Protein AF-A0A1X1ZWK4-F1 (afdb_monomer_lite)

pLDDT: mean 84.59, std 10.62, range [49.56, 97.12]

Sequence (90 aa):
MTPIDAAVFDEIVAAFDDQPRCGITTLQGRQCQRSAGWLVNVHGCEGRLMCGQHLSAWRSRALGTLPGGRCTLCGQLFARLDDACTITRL

Radius of gyration: 17.79 Å; chains: 1; bounding box: 31×52×32 Å

Structure (mmCIF, N/CA/C/O backbone):
data_AF-A0A1X1ZWK4-F1
#
_entry.id   AF-A0A1X1ZWK4-F1
#
loop_
_atom_site.group_PDB
_atom_site.id
_atom_site.type_symbol
_atom_site.label_atom_id
_atom_site.label_alt_id
_atom_site.label_comp_id
_atom_site.label_asym_id
_atom_site.label_entity_id
_atom_site.label_seq_id
_atom_site.pdbx_PDB_ins_code
_atom_site.Cartn_x
_atom_site.Cartn_y
_atom_site.Cartn_z
_atom_site.occupancy
_atom_site.B_iso_or_equiv
_atom_site.auth_seq_id
_atom_site.auth_comp_id
_atom_site.auth_asym_id
_atom_site.auth_atom_id
_atom_site.pdbx_PDB_model_num
ATOM 1 N N . MET A 1 1 ? 6.041 -37.549 -19.708 1.00 58.56 1 MET A N 1
ATOM 2 C CA . MET A 1 1 ? 5.176 -36.357 -19.792 1.00 58.56 1 MET A CA 1
ATOM 3 C C . MET A 1 1 ? 3.787 -36.816 -19.398 1.00 58.56 1 MET A C 1
ATOM 5 O O . MET A 1 1 ? 3.194 -37.594 -20.131 1.00 58.56 1 MET A O 1
ATOM 9 N N . THR A 1 2 ? 3.356 -36.506 -18.180 1.00 68.31 2 THR A N 1
ATOM 10 C CA . THR A 1 2 ? 2.064 -36.959 -17.647 1.00 68.31 2 THR A CA 1
ATOM 11 C C . THR A 1 2 ? 0.958 -36.112 -18.282 1.00 68.31 2 THR A C 1
ATOM 13 O O . THR A 1 2 ? 1.125 -34.891 -18.324 1.00 68.31 2 THR A O 1
ATOM 16 N N . PRO A 1 3 ? -0.123 -36.703 -18.818 1.00 81.44 3 PRO A N 1
ATOM 17 C CA . PRO A 1 3 ? -1.240 -35.923 -19.338 1.00 81.44 3 PRO A CA 1
ATOM 18 C C . PRO A 1 3 ? -1.874 -35.116 -18.199 1.00 81.44 3 PRO A C 1
ATOM 20 O O . PRO A 1 3 ? -2.099 -35.648 -17.113 1.00 81.44 3 PRO A O 1
ATOM 23 N N . ILE A 1 4 ? -2.104 -33.825 -18.440 1.00 80.69 4 ILE A N 1
ATOM 24 C CA . ILE A 1 4 ? -2.833 -32.955 -17.514 1.00 80.69 4 ILE A CA 1
ATOM 25 C C . ILE A 1 4 ? -4.308 -33.359 -17.579 1.00 80.69 4 ILE A C 1
ATOM 27 O O . ILE A 1 4 ? -4.852 -33.526 -18.670 1.00 80.69 4 ILE A O 1
ATOM 31 N N . ASP A 1 5 ? -4.928 -33.541 -16.415 1.00 91.12 5 ASP A N 1
ATOM 32 C CA . ASP A 1 5 ? -6.360 -33.807 -16.296 1.00 91.12 5 ASP A CA 1
ATOM 33 C C . ASP A 1 5 ? -7.158 -32.618 -16.855 1.00 91.12 5 ASP A C 1
ATOM 35 O O . ASP A 1 5 ? -6.899 -31.465 -16.500 1.00 91.12 5 ASP A O 1
ATOM 39 N N . ALA A 1 6 ? -8.126 -32.900 -17.726 1.00 86.69 6 ALA A N 1
ATOM 40 C CA . ALA A 1 6 ? -9.008 -31.892 -18.301 1.00 86.69 6 ALA A CA 1
ATOM 41 C C . ALA A 1 6 ? -9.761 -31.102 -17.217 1.00 86.69 6 ALA A C 1
ATOM 43 O O . ALA A 1 6 ? -9.910 -29.893 -17.356 1.00 86.69 6 ALA A O 1
ATOM 44 N N . ALA A 1 7 ? -10.138 -31.738 -16.103 1.00 86.44 7 ALA A N 1
ATOM 45 C CA . ALA A 1 7 ? -10.797 -31.052 -14.992 1.00 86.44 7 ALA A CA 1
ATOM 46 C C . ALA A 1 7 ? -9.881 -30.011 -14.325 1.00 86.44 7 ALA A C 1
ATOM 48 O O . ALA A 1 7 ? -10.312 -28.901 -14.027 1.00 86.44 7 ALA A O 1
ATOM 49 N N . VAL A 1 8 ? -8.595 -30.337 -14.152 1.00 87.38 8 VAL A N 1
ATOM 50 C CA . VAL A 1 8 ? -7.595 -29.402 -13.606 1.00 87.38 8 VAL A CA 1
ATOM 51 C C . VAL A 1 8 ? -7.347 -28.249 -14.577 1.00 87.38 8 VAL A C 1
ATOM 53 O O . VAL A 1 8 ? -7.176 -27.107 -14.157 1.00 87.38 8 VAL A O 1
ATOM 56 N N . PHE A 1 9 ? -7.338 -28.527 -15.881 1.00 85.69 9 PHE A N 1
ATOM 57 C CA . PHE A 1 9 ? -7.225 -27.483 -16.894 1.00 85.69 9 PHE A CA 1
ATOM 58 C C . PHE A 1 9 ? -8.423 -26.523 -16.853 1.00 85.69 9 PHE A C 1
ATOM 60 O O . PHE A 1 9 ? -8.219 -25.310 -16.820 1.00 85.69 9 PHE A O 1
ATOM 67 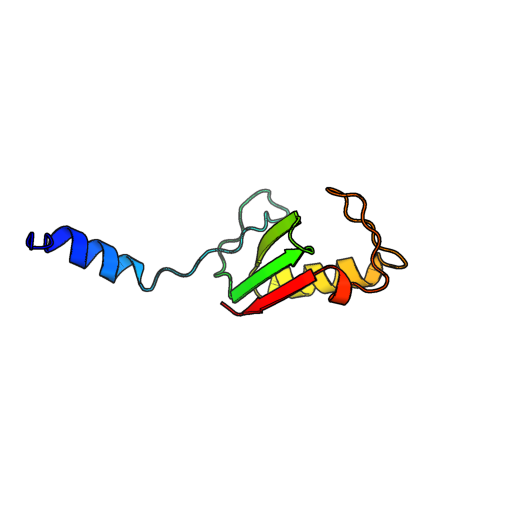N N . ASP A 1 10 ? -9.647 -27.046 -16.784 1.00 85.56 10 ASP A N 1
ATOM 68 C CA . ASP A 1 10 ? -10.868 -26.239 -16.725 1.00 85.56 10 ASP A CA 1
ATOM 69 C C . ASP A 1 10 ? -10.946 -25.394 -15.443 1.00 85.56 10 ASP A C 1
ATOM 71 O O . ASP A 1 10 ? -11.337 -24.230 -15.506 1.00 85.56 10 ASP A O 1
ATOM 75 N N . GLU A 1 11 ? -10.510 -25.922 -14.294 1.00 83.56 11 GLU A N 1
ATOM 76 C CA . GLU A 1 11 ? -10.400 -25.149 -13.046 1.00 83.56 11 GLU A CA 1
ATOM 77 C C . GLU A 1 11 ? -9.400 -23.993 -13.163 1.00 83.56 11 GLU A C 1
ATOM 79 O O . GLU A 1 11 ? -9.685 -22.875 -12.728 1.00 83.56 11 GLU A O 1
ATOM 84 N N . ILE A 1 12 ? -8.238 -24.235 -13.780 1.00 82.50 12 ILE A N 1
ATOM 85 C CA . ILE A 1 12 ? -7.235 -23.190 -14.014 1.00 82.50 12 ILE A CA 1
ATOM 86 C C . ILE A 1 12 ? -7.813 -22.111 -14.931 1.00 82.50 12 ILE A C 1
ATOM 88 O O . ILE A 1 12 ? -7.717 -20.929 -14.605 1.00 82.50 12 ILE A O 1
ATOM 92 N N . VAL A 1 13 ? -8.436 -22.497 -16.049 1.00 85.06 13 VAL A N 1
ATOM 93 C CA . VAL A 1 13 ? -9.053 -21.559 -17.001 1.00 85.06 13 VAL A CA 1
ATOM 94 C C . VAL A 1 13 ? -10.190 -20.774 -16.347 1.00 85.06 13 VAL A C 1
ATOM 96 O O . VAL A 1 13 ? -10.277 -19.565 -16.542 1.00 85.06 13 VAL A O 1
ATOM 99 N N . ALA A 1 14 ? -11.020 -21.410 -15.520 1.00 81.00 14 ALA A N 1
ATOM 100 C CA . ALA A 1 14 ? -12.085 -20.727 -14.787 1.00 81.00 14 ALA A CA 1
ATOM 101 C C . ALA A 1 14 ? -11.546 -19.672 -13.803 1.00 81.00 14 ALA A C 1
ATOM 103 O O . ALA A 1 14 ? -12.213 -18.670 -13.549 1.00 81.00 14 ALA A O 1
ATOM 104 N N . ALA A 1 15 ? -10.337 -19.868 -13.269 1.00 78.69 15 ALA A N 1
ATOM 105 C CA . ALA A 1 15 ? -9.686 -18.924 -12.366 1.00 78.69 15 ALA A CA 1
ATOM 106 C C . ALA A 1 15 ? -8.947 -17.777 -13.084 1.00 78.69 15 ALA A C 1
ATOM 108 O O . ALA A 1 15 ? -8.571 -16.805 -12.430 1.00 78.69 15 ALA A O 1
ATOM 109 N N . PHE A 1 16 ? -8.735 -17.850 -14.405 1.00 74.25 16 PHE A N 1
ATOM 110 C CA . PHE A 1 16 ? -7.958 -16.843 -15.146 1.00 74.25 16 PHE A CA 1
ATOM 111 C C . PHE A 1 16 ? -8.605 -15.448 -15.155 1.00 74.25 16 PHE A C 1
ATOM 113 O O . PHE A 1 16 ? -7.890 -14.450 -15.233 1.00 74.25 16 PHE A O 1
ATOM 120 N N . ASP A 1 1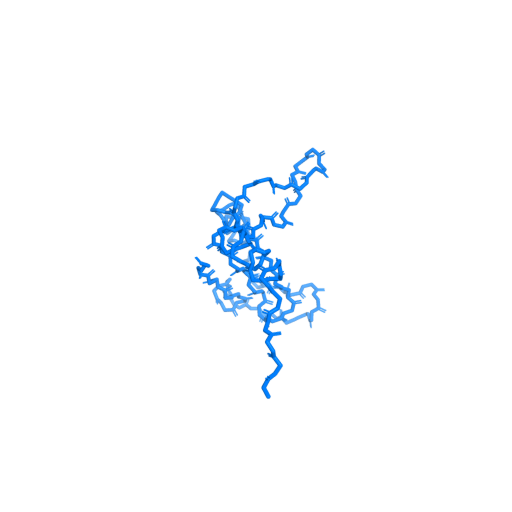7 ? -9.932 -15.374 -15.033 1.00 72.12 17 ASP A N 1
ATOM 121 C CA . ASP A 1 17 ? -10.677 -14.111 -14.954 1.00 72.12 17 ASP A CA 1
ATOM 122 C C . ASP A 1 17 ? -10.895 -13.623 -13.510 1.00 72.12 17 ASP A C 1
ATOM 124 O O . ASP A 1 17 ? -11.458 -12.541 -13.297 1.00 72.12 17 ASP A O 1
ATOM 128 N N . ASP A 1 18 ? -10.461 -14.390 -12.501 1.00 80.81 18 ASP A N 1
ATOM 129 C CA . ASP A 1 18 ? -10.687 -14.018 -11.108 1.00 80.81 18 ASP A CA 1
ATOM 130 C C . ASP A 1 18 ? -9.719 -12.902 -10.698 1.00 80.81 18 ASP A C 1
ATOM 132 O O . ASP A 1 18 ? -8.505 -13.073 -10.566 1.00 80.81 18 ASP A O 1
ATOM 136 N N . GLN A 1 19 ? -10.265 -11.699 -10.522 1.00 83.50 19 GLN A N 1
ATOM 137 C CA . GLN A 1 19 ? -9.474 -10.548 -10.111 1.00 83.50 19 GLN A CA 1
ATOM 138 C C . GLN A 1 19 ? -9.246 -10.577 -8.598 1.00 83.50 19 GLN A C 1
ATOM 140 O O . GLN A 1 19 ? -10.207 -10.710 -7.828 1.00 83.50 19 GLN A O 1
ATOM 145 N N . PRO A 1 20 ? -8.005 -10.347 -8.127 1.00 90.06 20 PRO A N 1
ATOM 146 C CA . PRO A 1 20 ? -7.730 -10.285 -6.701 1.00 90.06 20 PRO A CA 1
ATOM 147 C C . PRO A 1 20 ? -8.613 -9.221 -6.052 1.00 90.06 20 PRO A C 1
ATOM 149 O O . PRO A 1 20 ? -8.771 -8.119 -6.575 1.00 90.06 20 PRO A O 1
ATOM 152 N N . ARG A 1 21 ? -9.201 -9.524 -4.893 1.00 94.44 21 ARG A N 1
ATOM 153 C CA . ARG A 1 21 ? -10.050 -8.562 -4.176 1.00 94.44 21 ARG A CA 1
ATOM 154 C C . ARG A 1 21 ? -9.212 -7.583 -3.367 1.00 94.44 21 ARG A C 1
ATOM 156 O O . ARG A 1 21 ? -8.103 -7.871 -2.924 1.00 94.44 21 ARG A O 1
ATOM 163 N N . CYS A 1 22 ? -9.773 -6.405 -3.134 1.00 96.31 22 CYS A N 1
ATOM 164 C CA . CYS A 1 22 ? -9.192 -5.416 -2.240 1.00 96.31 22 CYS A CA 1
ATOM 165 C C . CYS A 1 22 ? -9.044 -5.981 -0.813 1.00 96.31 22 CYS A C 1
ATOM 167 O O . CYS A 1 22 ? -9.994 -6.496 -0.223 1.00 96.31 22 CYS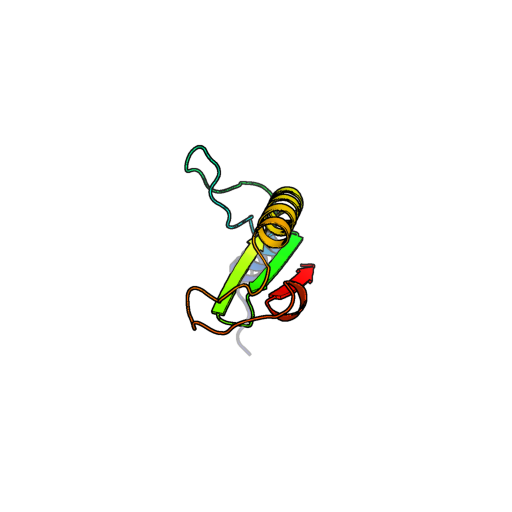 A O 1
ATOM 169 N N . GLY A 1 23 ? -7.853 -5.846 -0.229 1.00 94.44 23 GLY A N 1
ATOM 170 C CA . GLY A 1 23 ? -7.524 -6.352 1.109 1.00 94.44 23 GLY A CA 1
ATOM 171 C C . GLY A 1 23 ? -7.919 -5.417 2.257 1.00 94.44 23 GLY A C 1
ATOM 172 O O . GLY A 1 23 ? -7.515 -5.637 3.393 1.00 94.44 23 GLY A O 1
ATOM 173 N N . ILE A 1 24 ? -8.653 -4.334 1.982 1.00 94.19 24 ILE A N 1
ATOM 174 C CA . ILE A 1 24 ? -9.007 -3.327 2.990 1.00 94.19 24 ILE A CA 1
ATOM 175 C C . ILE A 1 24 ? -10.314 -3.688 3.689 1.00 94.19 24 ILE A C 1
ATOM 177 O O . ILE A 1 24 ? -11.343 -3.894 3.041 1.00 94.19 24 ILE A O 1
ATOM 181 N N . THR A 1 25 ? -10.289 -3.672 5.019 1.00 94.38 25 THR A N 1
ATOM 182 C CA . THR A 1 25 ? -11.488 -3.748 5.855 1.00 94.38 25 THR A CA 1
ATOM 183 C C . THR A 1 25 ? -12.219 -2.406 5.853 1.00 94.38 25 THR A C 1
ATOM 185 O O . THR A 1 25 ? -11.641 -1.352 6.115 1.00 94.38 25 THR A O 1
ATOM 188 N N . THR A 1 26 ? -13.506 -2.446 5.531 1.00 91.00 26 THR A N 1
ATOM 189 C CA . THR A 1 26 ? -14.412 -1.294 5.552 1.00 91.00 26 THR A CA 1
ATOM 190 C C . THR A 1 26 ? -14.723 -0.856 6.984 1.00 91.00 26 THR A C 1
ATOM 192 O O . THR A 1 26 ? -14.513 -1.601 7.938 1.00 91.00 26 THR A O 1
ATOM 195 N N . LEU A 1 27 ? -15.311 0.334 7.141 1.00 88.44 27 LEU A N 1
ATOM 196 C CA . LEU A 1 27 ? -15.764 0.837 8.447 1.00 88.44 27 LEU A CA 1
ATOM 197 C C . LEU A 1 27 ? -16.787 -0.083 9.137 1.00 88.44 27 LEU A C 1
ATOM 199 O O . LEU A 1 27 ? -16.920 -0.048 10.352 1.00 88.44 27 LEU A O 1
ATOM 203 N N . GLN A 1 28 ? -17.486 -0.921 8.371 1.00 91.38 28 GLN A N 1
ATOM 204 C CA . GLN A 1 28 ? -18.446 -1.907 8.878 1.00 91.38 28 GLN A CA 1
ATOM 205 C C . GLN A 1 28 ? -17.775 -3.230 9.297 1.00 91.38 28 GLN A C 1
ATOM 207 O O . GLN A 1 28 ? -18.466 -4.213 9.548 1.00 91.38 28 GLN A O 1
ATOM 212 N N . GLY A 1 29 ? -16.440 -3.304 9.296 1.00 92.12 29 GLY A N 1
ATOM 213 C CA . GLY A 1 29 ? -15.683 -4.506 9.662 1.00 92.12 29 GLY A CA 1
ATOM 214 C C . GLY A 1 29 ? -15.632 -5.590 8.579 1.00 92.12 29 GLY A C 1
ATOM 215 O O . GLY A 1 29 ? -15.019 -6.631 8.783 1.00 92.12 29 GLY A O 1
ATOM 216 N N . ARG A 1 30 ? -16.243 -5.364 7.409 1.00 93.06 30 ARG A N 1
ATOM 217 C CA . ARG A 1 30 ? -16.240 -6.319 6.286 1.00 93.06 30 ARG A CA 1
ATOM 218 C C . ARG A 1 30 ? -15.099 -6.038 5.319 1.00 93.06 30 ARG A C 1
ATOM 220 O O . ARG A 1 30 ? -14.772 -4.872 5.100 1.00 93.06 30 ARG A O 1
ATOM 227 N N . GLN A 1 31 ? -14.556 -7.068 4.673 1.00 94.19 31 GLN A N 1
ATOM 228 C CA . GLN A 1 31 ? -13.594 -6.889 3.582 1.00 94.19 31 GLN A CA 1
ATOM 229 C C . GLN A 1 31 ? -14.242 -6.170 2.391 1.00 94.19 31 GLN A C 1
ATOM 231 O O . GLN A 1 31 ? -15.394 -6.437 2.029 1.00 94.19 31 GLN A O 1
ATOM 236 N N . CYS A 1 32 ? -13.499 -5.259 1.765 1.00 95.38 32 CYS A N 1
ATOM 237 C CA . CYS A 1 32 ? -13.914 -4.616 0.529 1.00 95.38 32 CYS A CA 1
ATOM 238 C C . CYS A 1 32 ? -14.092 -5.653 -0.592 1.00 95.38 32 CYS A C 1
ATOM 240 O O . CYS A 1 32 ? -13.181 -6.404 -0.909 1.00 95.38 32 CYS A O 1
ATOM 242 N N . GLN A 1 33 ? -15.262 -5.649 -1.231 1.00 94.12 33 GLN A N 1
ATOM 243 C CA . GLN A 1 33 ? -15.611 -6.613 -2.284 1.00 94.12 33 GLN A CA 1
ATOM 244 C C . GLN A 1 33 ? -15.231 -6.153 -3.698 1.00 94.12 33 GLN A C 1
ATOM 246 O O . GLN A 1 33 ? -15.578 -6.806 -4.672 1.00 94.12 33 GLN A O 1
ATOM 251 N N . ARG A 1 34 ? -14.555 -5.007 -3.835 1.00 94.81 34 ARG A N 1
ATOM 252 C CA . ARG A 1 34 ? -14.120 -4.503 -5.144 1.00 94.81 34 ARG A CA 1
ATOM 253 C C . ARG A 1 34 ? -12.830 -5.183 -5.578 1.00 94.81 34 ARG A C 1
ATOM 255 O O . ARG A 1 34 ? -11.964 -5.415 -4.732 1.00 94.81 34 ARG A O 1
ATOM 262 N N . SER A 1 35 ? -12.666 -5.373 -6.884 1.00 95.00 35 SER A N 1
ATOM 263 C CA . SER A 1 35 ? -11.401 -5.803 -7.476 1.00 95.00 35 SER A CA 1
ATOM 264 C C . SER A 1 35 ? -10.266 -4.853 -7.092 1.00 95.00 35 SER A C 1
ATOM 266 O O . SER A 1 35 ? -10.407 -3.621 -7.106 1.00 95.00 35 SER A O 1
ATOM 268 N N . ALA A 1 36 ? -9.138 -5.431 -6.707 1.00 96.06 36 ALA A N 1
ATOM 269 C CA . ALA A 1 36 ? -7.882 -4.733 -6.561 1.00 96.06 36 ALA A CA 1
ATOM 270 C C . ALA A 1 36 ? -7.310 -4.469 -7.954 1.00 96.06 36 ALA A C 1
ATOM 272 O O . ALA A 1 36 ? -7.227 -5.364 -8.783 1.00 96.06 36 ALA A O 1
ATOM 273 N N . GLY A 1 37 ? -6.910 -3.224 -8.189 1.00 95.50 37 GLY A N 1
ATOM 274 C CA . GLY A 1 37 ? -6.158 -2.843 -9.389 1.00 95.50 37 GLY A CA 1
ATOM 275 C C . GLY A 1 37 ? -4.728 -2.426 -9.064 1.00 95.50 37 GLY A C 1
ATOM 276 O O . GLY A 1 37 ? -4.012 -1.963 -9.945 1.00 95.50 37 GLY A O 1
ATOM 277 N N . TRP A 1 38 ? -4.346 -2.501 -7.785 1.00 96.00 38 TRP A N 1
ATOM 278 C CA . TRP A 1 38 ? -3.104 -1.941 -7.276 1.00 96.00 38 TRP A CA 1
ATOM 279 C C . TRP A 1 38 ? -2.531 -2.793 -6.148 1.00 96.00 38 TRP A C 1
ATOM 281 O O . TRP A 1 38 ? -3.265 -3.216 -5.251 1.00 96.00 38 TRP A O 1
ATOM 291 N N . LEU A 1 39 ? -1.214 -2.962 -6.154 1.00 94.75 39 LEU A N 1
ATOM 292 C CA . LEU A 1 39 ? -0.420 -3.441 -5.030 1.00 94.75 39 LEU A CA 1
ATOM 293 C C . LEU A 1 39 ? 0.369 -2.264 -4.456 1.00 94.75 39 LEU A C 1
ATOM 295 O O . LEU A 1 39 ? 1.159 -1.638 -5.161 1.00 94.75 39 LEU A O 1
ATOM 299 N N . VAL A 1 40 ? 0.162 -1.974 -3.176 1.00 91.88 40 VAL A N 1
ATOM 300 C CA . VAL A 1 40 ? 0.959 -1.000 -2.426 1.00 91.88 40 VAL A CA 1
ATOM 301 C C . VAL A 1 40 ? 1.937 -1.771 -1.562 1.00 91.88 40 VAL A C 1
ATOM 303 O O . VAL A 1 40 ? 1.511 -2.537 -0.702 1.00 91.88 40 VAL A O 1
ATOM 306 N N . ASN A 1 41 ? 3.230 -1.573 -1.785 1.00 90.81 41 ASN A N 1
ATOM 307 C CA . ASN A 1 41 ? 4.279 -2.125 -0.945 1.00 90.81 41 ASN A CA 1
ATOM 308 C C . ASN A 1 41 ? 4.955 -0.991 -0.175 1.00 90.81 41 ASN A C 1
ATOM 310 O O . ASN A 1 41 ? 5.556 -0.102 -0.773 1.00 90.81 41 ASN A O 1
ATOM 314 N N . VAL A 1 42 ? 4.844 -1.003 1.145 1.00 85.81 42 VAL A N 1
ATOM 315 C CA . VAL A 1 42 ? 5.444 -0.003 2.026 1.00 85.81 42 VAL A CA 1
ATOM 316 C C . VAL A 1 42 ? 6.885 -0.442 2.295 1.00 85.81 42 VAL A C 1
ATOM 318 O O . VAL A 1 42 ? 7.125 -1.234 3.203 1.00 85.81 42 VAL A O 1
ATOM 321 N N . HIS A 1 43 ? 7.808 0.018 1.436 1.00 80.81 43 HIS A N 1
ATOM 322 C CA . HIS A 1 43 ? 9.268 -0.220 1.427 1.00 80.81 43 HIS A CA 1
ATOM 323 C C . HIS A 1 43 ? 9.713 -1.673 1.692 1.00 80.81 43 HIS A C 1
ATOM 325 O O . HIS A 1 43 ? 10.812 -1.910 2.187 1.00 80.81 43 HIS A O 1
ATOM 331 N N . GLY A 1 44 ? 8.874 -2.656 1.362 1.00 81.88 44 GLY A N 1
ATOM 332 C CA . GLY A 1 44 ? 9.147 -4.081 1.554 1.00 81.88 44 GLY A CA 1
ATOM 333 C C . GLY A 1 44 ? 8.607 -4.678 2.855 1.00 81.88 44 GLY A C 1
ATOM 334 O O . GLY A 1 44 ? 8.601 -5.898 2.986 1.00 81.88 44 GLY A O 1
ATOM 335 N N . CYS A 1 45 ? 8.129 -3.868 3.804 1.00 82.31 45 CYS A N 1
ATOM 336 C CA . CYS A 1 45 ? 7.641 -4.363 5.094 1.00 82.31 45 CYS A CA 1
ATOM 337 C C . CYS A 1 45 ? 6.171 -4.793 5.073 1.00 82.31 45 CYS A C 1
ATOM 339 O O . CYS A 1 45 ? 5.791 -5.689 5.822 1.00 82.31 45 CYS A O 1
ATOM 341 N N . GLU A 1 46 ? 5.337 -4.175 4.237 1.00 83.75 46 GLU A N 1
ATOM 342 C CA . GLU A 1 46 ? 3.925 -4.546 4.119 1.00 83.75 46 GLU A CA 1
ATOM 343 C C . GLU A 1 46 ? 3.441 -4.386 2.679 1.00 83.75 46 GLU A C 1
ATOM 345 O O . GLU A 1 46 ? 3.528 -3.303 2.103 1.00 83.75 46 GLU A O 1
ATOM 350 N N . GLY A 1 47 ? 2.894 -5.463 2.113 1.00 89.75 47 GLY A N 1
ATOM 351 C CA . GLY A 1 47 ? 2.208 -5.456 0.826 1.00 89.75 47 GLY A CA 1
ATOM 352 C C . GLY A 1 47 ? 0.696 -5.501 1.017 1.00 89.75 47 GLY A C 1
ATOM 353 O O . GLY A 1 47 ? 0.190 -6.343 1.759 1.00 89.75 47 GLY A O 1
ATOM 354 N N . ARG A 1 48 ? -0.046 -4.625 0.336 1.00 92.19 48 ARG A N 1
ATOM 355 C CA . ARG A 1 48 ? -1.509 -4.614 0.405 1.00 92.19 48 ARG A CA 1
ATOM 356 C C . ARG A 1 48 ? -2.155 -4.375 -0.955 1.00 92.19 48 ARG A C 1
ATOM 358 O O . ARG A 1 48 ? -1.828 -3.423 -1.661 1.00 92.19 48 ARG A O 1
ATOM 365 N N . LEU A 1 49 ? -3.120 -5.228 -1.288 1.00 96.06 49 LEU A N 1
ATOM 366 C CA . LEU A 1 49 ? -3.953 -5.109 -2.483 1.00 96.06 49 LEU A CA 1
ATOM 367 C C . LEU A 1 49 ? -5.052 -4.068 -2.258 1.00 96.06 49 LEU A C 1
ATOM 369 O O . LEU A 1 49 ? -5.793 -4.141 -1.272 1.00 96.06 49 LEU A O 1
ATOM 373 N N . MET A 1 50 ? -5.185 -3.105 -3.167 1.00 96.56 50 MET A N 1
ATOM 374 C CA . MET A 1 50 ? -6.152 -2.015 -3.052 1.00 96.56 50 MET A CA 1
ATOM 375 C C . MET A 1 50 ? -6.943 -1.799 -4.344 1.00 96.56 50 MET A C 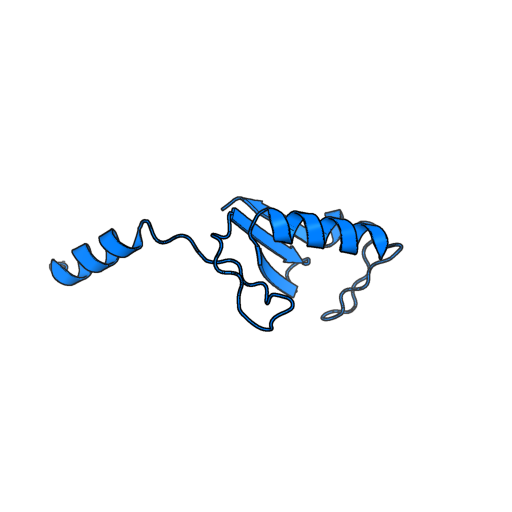1
ATOM 377 O O . MET A 1 50 ? -6.422 -1.832 -5.458 1.00 96.56 50 MET A O 1
ATOM 381 N N . CYS A 1 51 ? -8.234 -1.505 -4.186 1.00 97.12 51 CYS A N 1
ATOM 382 C CA . CYS A 1 51 ? -9.032 -0.902 -5.249 1.00 97.12 51 CYS A CA 1
ATOM 383 C C . CYS A 1 51 ? -8.714 0.600 -5.360 1.00 97.12 51 CYS A C 1
ATOM 385 O O . CYS A 1 51 ? -8.221 1.209 -4.407 1.00 97.12 51 CYS A O 1
ATOM 387 N N . GLY A 1 52 ? -9.048 1.226 -6.494 1.00 95.62 52 GLY A N 1
ATOM 388 C CA . GLY A 1 52 ? -8.718 2.637 -6.747 1.00 95.62 52 GLY A CA 1
ATOM 389 C C . GLY A 1 52 ? -9.232 3.612 -5.677 1.00 95.62 52 GLY A C 1
ATOM 390 O O . GLY A 1 52 ? -8.506 4.515 -5.268 1.00 95.62 52 GLY A O 1
ATOM 391 N N . GLN A 1 53 ? -10.442 3.389 -5.144 1.00 95.62 53 GLN A N 1
ATOM 392 C CA . GLN A 1 53 ? -10.986 4.233 -4.070 1.00 95.62 53 GLN A CA 1
ATOM 393 C C . GLN A 1 53 ? -10.138 4.149 -2.793 1.00 95.62 53 GLN A C 1
ATOM 395 O O . GLN A 1 53 ? -9.813 5.178 -2.201 1.00 95.62 53 GLN A O 1
ATOM 400 N N . HIS A 1 54 ? -9.782 2.938 -2.357 1.00 95.31 54 HIS A N 1
ATOM 401 C CA . HIS A 1 54 ? -8.997 2.768 -1.136 1.00 95.31 54 HIS A CA 1
ATOM 402 C C . HIS A 1 54 ? -7.549 3.227 -1.312 1.00 95.31 54 HIS A C 1
ATOM 404 O O . HIS A 1 54 ? -7.002 3.802 -0.376 1.00 95.31 54 HIS A O 1
ATOM 410 N N . LEU A 1 55 ? -6.970 3.076 -2.509 1.00 94.31 55 LEU A N 1
ATOM 411 C CA . LEU A 1 55 ? -5.667 3.660 -2.830 1.00 94.31 55 LEU A CA 1
ATOM 412 C C . LEU A 1 55 ? -5.696 5.188 -2.707 1.00 94.31 55 LEU A C 1
ATOM 414 O O . LEU A 1 55 ? -4.818 5.770 -2.074 1.00 94.31 55 LEU A O 1
ATOM 418 N N . SER A 1 56 ? -6.714 5.840 -3.278 1.00 93.75 56 SER A N 1
ATOM 419 C CA . SER A 1 56 ? -6.859 7.297 -3.193 1.00 93.75 56 SER A CA 1
ATOM 420 C C . SER A 1 56 ? -6.987 7.760 -1.742 1.00 93.75 56 SER A C 1
ATOM 422 O O . SER A 1 56 ? -6.284 8.676 -1.327 1.00 93.75 56 SER A O 1
ATOM 424 N N . ALA A 1 57 ? -7.839 7.100 -0.950 1.00 91.62 57 ALA A N 1
ATOM 425 C CA . ALA A 1 57 ? -8.019 7.430 0.462 1.00 91.62 57 ALA A CA 1
ATOM 426 C C . ALA A 1 57 ? -6.736 7.209 1.281 1.00 91.62 57 ALA A C 1
ATOM 428 O O . ALA A 1 57 ? -6.403 8.024 2.142 1.00 91.62 57 ALA A O 1
ATOM 429 N N . TRP A 1 58 ? -6.006 6.124 1.008 1.00 88.31 58 TRP A N 1
ATOM 430 C CA . TRP A 1 58 ? -4.725 5.836 1.647 1.00 88.31 58 TRP A CA 1
ATOM 431 C C . TRP A 1 58 ? -3.686 6.914 1.321 1.00 88.31 58 TRP A C 1
ATOM 433 O O . TRP A 1 58 ? -3.097 7.468 2.246 1.00 88.31 58 TRP A O 1
ATOM 443 N N . ARG A 1 59 ? -3.537 7.293 0.042 1.00 87.38 59 ARG A N 1
ATOM 444 C CA . ARG A 1 59 ? -2.627 8.371 -0.384 1.00 87.38 59 ARG A CA 1
ATOM 445 C C . ARG A 1 59 ? -2.949 9.692 0.308 1.00 87.38 59 ARG A C 1
ATOM 447 O O . ARG A 1 59 ? -2.044 10.323 0.840 1.00 87.38 59 ARG A O 1
ATOM 454 N N . SER A 1 60 ? -4.221 10.090 0.353 1.00 85.88 60 SER A N 1
ATOM 455 C CA . SER A 1 60 ? -4.632 11.332 1.020 1.00 85.88 60 SER A CA 1
ATOM 456 C C . SER A 1 60 ? -4.294 11.332 2.513 1.00 85.88 60 SER A C 1
ATOM 458 O O . SER A 1 60 ? -3.803 12.333 3.029 1.00 85.88 60 SER A O 1
ATOM 460 N N . ARG A 1 61 ? -4.513 10.209 3.211 1.00 81.50 61 ARG A N 1
ATOM 461 C CA . ARG A 1 61 ? -4.162 10.080 4.635 1.00 81.50 61 ARG A CA 1
ATOM 462 C C . ARG A 1 61 ? -2.656 10.104 4.856 1.00 81.50 61 ARG A C 1
ATOM 464 O O . ARG A 1 61 ? -2.194 10.801 5.754 1.00 81.50 61 ARG A O 1
ATOM 471 N N . ALA A 1 62 ? -1.911 9.368 4.038 1.00 76.19 62 ALA A N 1
ATOM 472 C CA . ALA A 1 62 ? -0.463 9.284 4.133 1.00 76.19 62 ALA A CA 1
ATOM 473 C C . ALA A 1 62 ? 0.196 10.649 3.857 1.00 76.19 62 ALA A C 1
ATOM 475 O O . ALA A 1 62 ? 1.011 11.106 4.647 1.00 76.19 62 ALA A O 1
ATOM 476 N N . LEU A 1 63 ? -0.234 11.379 2.824 1.00 69.00 63 LEU A N 1
ATOM 477 C CA . LEU A 1 63 ? 0.261 12.737 2.557 1.00 69.00 63 LEU A CA 1
ATOM 478 C C . LEU A 1 63 ? -0.055 13.727 3.691 1.00 69.00 63 LEU A C 1
ATOM 480 O O . LEU A 1 63 ? 0.748 14.610 3.967 1.00 69.00 63 LEU A O 1
ATOM 484 N N . GLY A 1 64 ? -1.193 13.568 4.374 1.00 61.94 64 GLY A N 1
ATOM 485 C CA . GLY A 1 64 ? -1.579 14.422 5.502 1.00 61.94 64 GLY A CA 1
ATOM 486 C C . GLY A 1 64 ? -0.859 14.130 6.827 1.00 61.94 64 GLY A C 1
ATOM 487 O O . GLY A 1 64 ? -0.966 14.933 7.747 1.00 61.94 64 GLY A O 1
ATOM 488 N N . THR A 1 65 ? -0.147 13.003 6.954 1.00 61.59 65 THR A N 1
ATOM 489 C CA . THR A 1 65 ? 0.491 12.557 8.216 1.00 61.59 65 THR A CA 1
ATOM 490 C C . THR A 1 65 ? 2.023 12.574 8.199 1.00 61.59 65 THR A C 1
ATOM 492 O O . THR A 1 65 ? 2.638 12.285 9.222 1.00 61.59 65 THR A O 1
ATOM 495 N N . LEU A 1 66 ? 2.657 12.931 7.077 1.00 52.31 66 LEU A N 1
ATOM 496 C CA . LEU A 1 66 ? 4.110 12.849 6.897 1.00 52.31 66 LEU A CA 1
ATOM 497 C C . LEU A 1 66 ? 4.766 14.238 6.775 1.00 52.31 66 LEU A C 1
ATOM 499 O O . LEU A 1 66 ? 4.877 14.786 5.680 1.00 52.31 66 LEU A O 1
ATOM 503 N N . PRO A 1 67 ? 5.386 14.721 7.856 1.00 49.56 67 PRO A N 1
ATOM 504 C CA . PRO A 1 67 ? 6.792 15.070 7.769 1.00 49.56 67 PRO A CA 1
ATOM 505 C C . PRO A 1 67 ? 7.574 14.041 8.591 1.00 49.56 67 PRO A C 1
ATOM 507 O O . PRO A 1 67 ? 7.491 14.021 9.815 1.00 49.56 67 PRO A O 1
ATOM 510 N N . GLY A 1 68 ? 8.309 13.154 7.910 1.00 54.47 68 GLY A N 1
ATOM 511 C CA . GLY A 1 68 ? 9.186 12.161 8.551 1.00 54.47 68 GLY A CA 1
ATOM 512 C C . GLY A 1 68 ? 8.517 10.832 8.913 1.00 54.47 68 GLY A C 1
ATOM 513 O O . GLY A 1 68 ? 8.741 10.304 10.000 1.00 54.47 68 GLY A O 1
ATOM 514 N N . GLY A 1 69 ? 7.683 10.286 8.023 1.00 66.12 69 GLY A N 1
ATOM 515 C CA . GLY A 1 69 ? 6.947 9.047 8.274 1.00 66.12 69 GLY A CA 1
ATOM 516 C C . GLY A 1 69 ? 7.879 7.889 8.593 1.00 66.12 69 GLY A C 1
ATOM 517 O O . GLY A 1 69 ? 8.658 7.432 7.758 1.00 66.12 69 GLY A O 1
ATOM 518 N N . ARG A 1 70 ? 7.784 7.436 9.838 1.00 75.50 70 ARG A N 1
ATOM 519 C CA . ARG A 1 70 ? 8.474 6.266 10.350 1.00 75.50 70 ARG A CA 1
ATOM 520 C C . ARG A 1 70 ? 7.666 5.024 10.006 1.00 75.50 70 ARG A C 1
ATOM 522 O O . ARG A 1 70 ? 6.474 4.968 10.302 1.00 75.50 70 ARG A O 1
ATOM 529 N N . CYS A 1 71 ? 8.306 4.006 9.449 1.00 78.50 71 CYS A N 1
ATOM 530 C CA . CYS A 1 71 ? 7.688 2.692 9.353 1.00 78.50 71 CYS A CA 1
ATOM 531 C C . CYS A 1 71 ? 7.373 2.156 10.755 1.00 78.50 71 CYS A C 1
ATOM 533 O O . CYS A 1 71 ? 8.260 2.070 11.602 1.00 78.50 71 CYS A O 1
ATOM 535 N N . THR A 1 72 ? 6.133 1.743 11.003 1.00 75.44 72 THR A N 1
ATOM 536 C CA . THR A 1 72 ? 5.734 1.154 12.291 1.00 75.44 72 THR A CA 1
ATOM 537 C C . THR A 1 72 ? 6.280 -0.259 12.502 1.00 75.44 72 THR A C 1
ATOM 539 O O . THR A 1 72 ? 6.287 -0.730 13.633 1.00 75.44 72 THR A O 1
ATOM 542 N N . LEU A 1 73 ? 6.737 -0.927 11.437 1.00 78.88 73 LEU A N 1
ATOM 543 C CA . LEU A 1 73 ? 7.286 -2.286 11.481 1.00 78.88 73 LEU A CA 1
ATOM 544 C C . LEU A 1 73 ? 8.806 -2.287 11.694 1.00 78.88 73 LEU A C 1
ATOM 546 O O . LEU A 1 73 ? 9.288 -2.897 12.641 1.00 78.88 73 LEU A O 1
ATOM 550 N N . CYS A 1 74 ? 9.567 -1.590 10.843 1.00 83.94 74 CYS A N 1
ATOM 551 C CA . CYS A 1 74 ? 11.036 -1.579 10.902 1.00 83.94 74 CYS A CA 1
ATOM 552 C C . CYS A 1 74 ? 11.625 -0.301 11.519 1.00 83.94 74 CYS A C 1
ATOM 554 O O . CYS A 1 74 ? 12.821 -0.234 11.789 1.00 83.94 74 CYS A O 1
ATOM 556 N N . GLY A 1 75 ? 10.812 0.733 11.747 1.00 81.06 75 GLY A N 1
ATOM 557 C CA . GLY A 1 75 ? 11.266 1.981 12.352 1.00 81.06 75 GLY A CA 1
ATOM 558 C C . GLY A 1 75 ? 12.035 2.922 11.423 1.00 81.06 75 GLY A C 1
ATOM 559 O O . GLY A 1 75 ? 12.454 3.975 11.901 1.00 81.06 75 GLY A O 1
ATOM 560 N N . GLN A 1 76 ? 12.214 2.582 10.143 1.00 83.56 76 GLN A N 1
ATOM 561 C CA . GLN A 1 76 ? 12.932 3.411 9.173 1.00 83.56 76 GLN A CA 1
ATOM 562 C C . GLN A 1 76 ? 12.184 4.718 8.885 1.00 83.56 76 GLN A C 1
ATOM 564 O O . GLN A 1 76 ? 10.957 4.725 8.776 1.00 83.56 76 GLN A O 1
ATOM 569 N N . LEU A 1 77 ? 12.931 5.818 8.778 1.00 83.81 77 LEU A N 1
ATOM 570 C CA . LEU A 1 77 ? 12.409 7.146 8.466 1.00 83.81 77 LEU A CA 1
ATOM 571 C C . LEU A 1 77 ? 12.492 7.411 6.967 1.00 83.81 77 LEU A C 1
ATOM 573 O O . LEU A 1 77 ? 13.505 7.112 6.335 1.00 83.81 77 LEU A O 1
ATOM 577 N N . PHE A 1 78 ? 11.449 8.032 6.428 1.00 79.75 78 PHE A N 1
ATOM 578 C CA . PHE A 1 78 ? 11.393 8.438 5.031 1.00 79.75 78 PHE A CA 1
ATOM 579 C C . PHE A 1 78 ? 11.099 9.930 4.926 1.00 79.75 78 PHE A C 1
ATOM 581 O O . PHE A 1 78 ? 10.258 10.469 5.653 1.00 79.75 78 PHE A O 1
ATOM 588 N N . ALA A 1 79 ? 11.803 10.600 4.013 1.00 76.31 79 ALA A N 1
ATOM 589 C CA . ALA A 1 79 ? 11.608 12.022 3.758 1.00 76.31 79 ALA A CA 1
ATOM 590 C C . ALA A 1 79 ? 10.277 12.275 3.037 1.00 76.31 79 ALA A C 1
ATOM 592 O O . ALA A 1 79 ? 9.585 13.248 3.342 1.00 76.31 79 ALA A O 1
ATOM 593 N N . ARG A 1 80 ? 9.903 11.388 2.104 1.00 74.56 80 ARG A N 1
ATOM 594 C CA . ARG A 1 80 ? 8.671 11.477 1.315 1.00 74.56 80 ARG A CA 1
ATOM 595 C C . ARG A 1 80 ? 7.933 10.146 1.305 1.00 74.56 80 ARG A C 1
ATOM 597 O O . ARG A 1 80 ? 8.530 9.082 1.431 1.00 74.56 80 ARG A O 1
ATOM 604 N N . LEU A 1 81 ? 6.620 10.207 1.088 1.00 75.94 81 LEU A N 1
ATOM 605 C CA . LEU A 1 81 ? 5.794 9.010 0.922 1.00 75.94 81 LEU A CA 1
ATOM 606 C C . LEU A 1 81 ? 6.242 8.164 -0.279 1.00 75.94 81 LEU A C 1
ATOM 608 O O . LEU A 1 81 ? 6.253 6.942 -0.183 1.00 75.94 81 LEU A O 1
ATOM 612 N N . ASP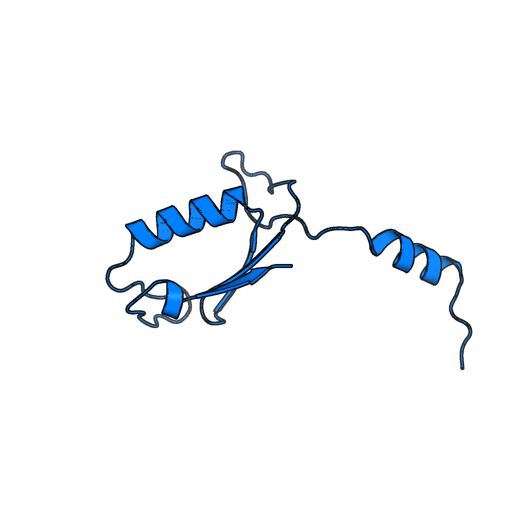 A 1 82 ? 6.642 8.812 -1.373 1.00 80.19 82 ASP A N 1
ATOM 613 C CA . ASP A 1 82 ? 7.119 8.127 -2.580 1.00 80.19 82 ASP A CA 1
ATOM 614 C C . ASP A 1 82 ? 8.424 7.349 -2.329 1.00 80.19 82 ASP A C 1
ATOM 616 O O . ASP A 1 82 ? 8.657 6.331 -2.969 1.00 80.19 82 ASP A O 1
ATOM 620 N N . ASP A 1 83 ? 9.236 7.767 -1.349 1.00 78.50 83 ASP A N 1
ATOM 621 C CA . ASP A 1 83 ? 10.435 7.026 -0.928 1.00 78.50 83 ASP A CA 1
ATOM 622 C C . ASP A 1 83 ? 10.070 5.824 -0.038 1.00 78.50 83 ASP A C 1
ATOM 624 O O . ASP A 1 83 ? 10.812 4.848 0.060 1.00 78.50 83 ASP A O 1
ATOM 628 N N . ALA A 1 84 ? 8.925 5.906 0.644 1.00 81.94 84 ALA A N 1
ATOM 629 C CA . ALA A 1 84 ? 8.464 4.927 1.623 1.00 81.94 84 ALA A CA 1
ATOM 630 C C . ALA A 1 84 ? 7.608 3.811 1.015 1.00 81.94 84 ALA A C 1
ATOM 632 O O . ALA A 1 84 ? 7.284 2.846 1.718 1.00 81.94 84 ALA A O 1
ATOM 633 N N . CYS A 1 85 ? 7.177 3.941 -0.243 1.00 86.50 85 CYS A N 1
ATOM 634 C CA . CYS A 1 85 ? 6.293 2.970 -0.872 1.00 86.50 85 CYS A CA 1
ATOM 635 C C . CYS A 1 85 ? 6.489 2.827 -2.384 1.00 86.50 85 CYS A C 1
ATOM 637 O O . CYS A 1 85 ? 6.799 3.770 -3.100 1.00 86.50 85 CYS A O 1
ATOM 639 N N . THR A 1 86 ? 6.218 1.626 -2.881 1.00 90.19 86 THR A N 1
ATOM 640 C CA . THR A 1 86 ? 6.064 1.332 -4.304 1.00 90.19 86 THR A CA 1
ATOM 641 C C . THR A 1 86 ? 4.603 1.004 -4.577 1.00 90.19 86 THR A C 1
ATOM 643 O O . THR A 1 86 ? 3.977 0.252 -3.827 1.00 90.19 86 THR A O 1
ATOM 646 N N . ILE A 1 87 ? 4.044 1.576 -5.643 1.00 92.50 87 ILE A N 1
ATOM 647 C CA . ILE A 1 87 ? 2.647 1.377 -6.034 1.00 92.50 87 ILE A CA 1
ATOM 648 C C . ILE A 1 87 ? 2.630 0.813 -7.450 1.00 92.50 87 ILE A C 1
ATOM 650 O O . ILE A 1 87 ? 2.974 1.512 -8.402 1.00 92.50 87 ILE A O 1
ATOM 654 N N . THR A 1 88 ? 2.205 -0.439 -7.577 1.00 94.50 88 THR A N 1
ATOM 655 C CA . THR A 1 88 ? 2.206 -1.191 -8.837 1.00 94.50 88 THR A CA 1
ATOM 656 C C . THR A 1 88 ? 0.775 -1.423 -9.299 1.00 94.50 88 THR A C 1
ATOM 658 O O . THR A 1 88 ? -0.080 -1.786 -8.491 1.00 94.50 88 THR A O 1
ATOM 661 N N . ARG A 1 89 ? 0.500 -1.210 -10.588 1.00 94.31 89 ARG A N 1
ATOM 662 C CA . ARG A 1 89 ? -0.782 -1.574 -11.202 1.00 94.31 89 ARG A CA 1
ATOM 663 C C . ARG A 1 89 ? -0.807 -3.079 -11.483 1.00 94.31 89 ARG A C 1
ATOM 665 O O . ARG A 1 89 ? 0.200 -3.606 -11.948 1.00 94.31 89 ARG A O 1
ATOM 672 N N . LEU A 1 90 ? -1.929 -3.723 -11.170 1.00 89.06 90 LEU A N 1
ATOM 673 C CA . LEU A 1 90 ? -2.183 -5.144 -11.429 1.00 89.06 90 LEU A CA 1
ATOM 674 C C . LEU A 1 90 ? -2.793 -5.358 -1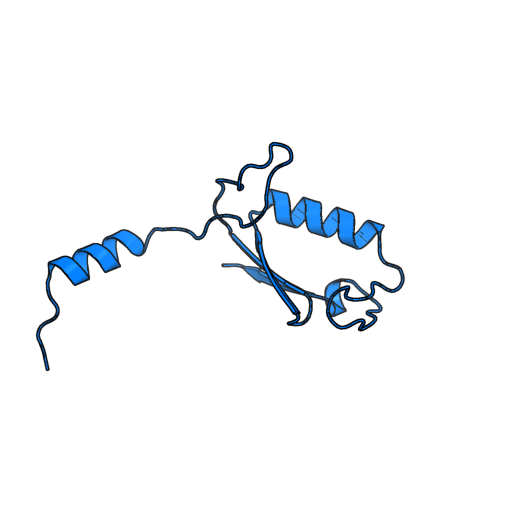2.815 1.00 89.06 90 LEU A C 1
ATOM 676 O O . LEU A 1 90 ? -3.523 -4.442 -13.272 1.00 89.06 90 LEU A O 1
#

Organism: NCBI:txid153971

Secondary structure (DSSP, 8-state):
-PPPPHHHHHHHHHHTT-PPBP-PBPTTSPBP-SBP-EEEEETTTEEEEE-HHHHHHHHHHHHHH-SS-B-TTT--B-SSHHHH-EEEE-

Foldseek 3Di:
DDDDDPVVVVVVVVCPPPADAFQDQDPVRDGHRDGFFKWKQFQPPDIGGHDPVVVVVVVVVQQVPDPFDADPRPRDTDRDSVRGIDMDTD